Protein AF-A0A212FN48-F1 (afdb_monomer)

Sequence (170 aa):
MRNKLASFIQIITPIINISISVWIARSWKFMSQLPPLELSLESGFRKTVTLVSEGTNLTDNSIERRAMMAYKDYFKSSSDPTMLLTDIGRLDLSKFYLKLLQADLPRVRYENLVGATFAPQRITAWFSNYGYHDSAISLAMANNAIMGALSPGSSLKFINHPLPYSIENL

Organism: NCBI:txid278856

Solvent-accessible surface area (backbone atoms only — not comparable to full-atom values): 9620 Å² total; per-residue (Å²): 132,94,53,68,65,60,59,49,48,68,57,47,54,58,52,52,54,51,51,52,50,53,48,53,64,60,63,52,58,76,63,62,64,65,74,67,42,67,49,51,82,85,58,100,61,88,40,38,41,32,43,34,27,38,36,82,82,57,50,84,88,38,64,47,43,38,15,47,50,36,46,53,45,50,58,72,71,48,89,50,90,44,51,41,77,44,78,58,47,73,49,60,60,68,64,49,50,56,53,41,46,74,74,40,45,69,50,43,68,66,26,37,37,31,30,38,36,32,20,67,101,42,75,46,61,35,52,31,92,76,48,92,56,26,52,58,25,22,47,35,49,51,52,22,9,47,41,24,42,78,40,72,93,48,82,59,85,48,70,52,70,61,80,81,75,62,80,88,82,116

Nearest PDB structures (foldseek):
  6p6f-assembly1_B  TM=3.853E-01  e=1.868E-01  synthetic construct
  7eou-assembly1_A  TM=3.712E-01  e=1.060E+00  Homo sapiens
  5fwx-assembly1_B  TM=4.005E-01  e=3.835E+00  Rattus norvegicus
  7wr0-assembly1_A  TM=3.455E-01  e=5.289E+00  Homo sapiens
  5vat-assembly1_A  TM=2.633E-01  e=2.150E+00  Haemophilus influenzae Rd KW20

Structure (mmCIF, N/CA/C/O backbone):
data_AF-A0A212FN48-F1
#
_entry.id   AF-A0A212FN48-F1
#
loop_
_atom_site.group_PDB
_atom_site.id
_ato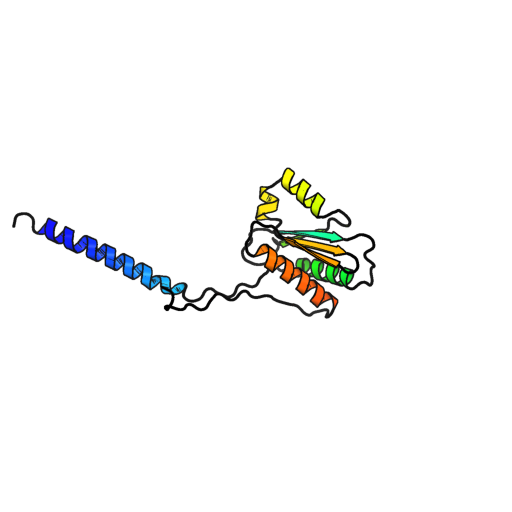m_site.type_symbol
_atom_site.label_atom_id
_atom_site.label_alt_id
_atom_site.label_comp_id
_atom_site.label_asym_id
_atom_site.label_entity_id
_atom_site.label_seq_id
_atom_site.pdbx_PDB_ins_code
_atom_site.Cartn_x
_atom_site.Cartn_y
_atom_site.Cartn_z
_atom_site.occupancy
_atom_site.B_iso_or_equiv
_atom_site.auth_seq_id
_atom_site.auth_comp_id
_atom_site.auth_asym_id
_atom_site.auth_atom_id
_atom_site.pdbx_PDB_model_num
ATOM 1 N N . MET A 1 1 ? 46.039 -13.692 -55.708 1.00 54.88 1 MET A N 1
ATOM 2 C CA . MET A 1 1 ? 45.238 -13.287 -54.523 1.00 54.88 1 MET A CA 1
ATOM 3 C C . MET A 1 1 ? 44.943 -11.790 -54.603 1.00 54.88 1 MET A C 1
ATOM 5 O O . MET A 1 1 ? 45.782 -10.999 -54.195 1.00 54.88 1 MET A O 1
ATOM 9 N N . ARG A 1 2 ? 43.821 -11.386 -55.218 1.00 60.59 2 ARG A N 1
ATOM 10 C CA . ARG A 1 2 ? 43.633 -10.008 -55.727 1.00 60.59 2 ARG A CA 1
ATOM 11 C C . ARG A 1 2 ? 43.002 -9.011 -54.742 1.00 60.59 2 ARG A C 1
ATOM 13 O O . ARG A 1 2 ? 42.863 -7.852 -55.099 1.00 60.59 2 ARG A O 1
ATOM 20 N N . ASN A 1 3 ? 42.667 -9.401 -53.509 1.00 70.88 3 ASN A N 1
ATOM 21 C CA . ASN A 1 3 ? 42.335 -8.416 -52.474 1.00 70.88 3 ASN A CA 1
ATOM 22 C C . ASN A 1 3 ? 42.570 -8.960 -51.053 1.00 70.88 3 ASN A C 1
ATOM 24 O O . ASN A 1 3 ? 41.636 -9.334 -50.349 1.00 70.88 3 ASN A O 1
ATOM 28 N N . LYS A 1 4 ? 43.847 -9.040 -50.645 1.00 79.50 4 LYS A N 1
ATOM 29 C CA . LYS A 1 4 ? 44.253 -9.533 -49.312 1.00 79.50 4 LYS A CA 1
ATOM 30 C C . LYS A 1 4 ? 43.614 -8.726 -48.171 1.00 79.50 4 LYS A C 1
ATOM 32 O O . LYS A 1 4 ? 43.319 -9.291 -47.125 1.00 79.50 4 LYS A O 1
ATOM 37 N N . LEU A 1 5 ? 43.358 -7.437 -48.403 1.00 81.06 5 LEU A N 1
ATOM 38 C CA . LEU A 1 5 ? 42.703 -6.541 -47.452 1.00 81.06 5 LEU A CA 1
ATOM 39 C C . LEU A 1 5 ? 41.233 -6.927 -47.226 1.00 81.06 5 LEU A C 1
ATOM 41 O O . LEU A 1 5 ? 40.798 -7.033 -46.085 1.00 81.06 5 LEU A O 1
ATOM 45 N N . ALA A 1 6 ? 40.482 -7.199 -48.298 1.00 82.25 6 ALA A N 1
ATOM 46 C CA . ALA A 1 6 ? 39.076 -7.592 -48.188 1.00 82.25 6 ALA A CA 1
ATOM 47 C C . ALA A 1 6 ? 38.908 -8.932 -47.456 1.00 82.25 6 ALA A C 1
ATOM 49 O O . ALA A 1 6 ? 38.061 -9.041 -46.575 1.00 82.25 6 ALA A O 1
ATOM 50 N N . SER A 1 7 ? 39.753 -9.924 -47.759 1.00 84.06 7 SER A N 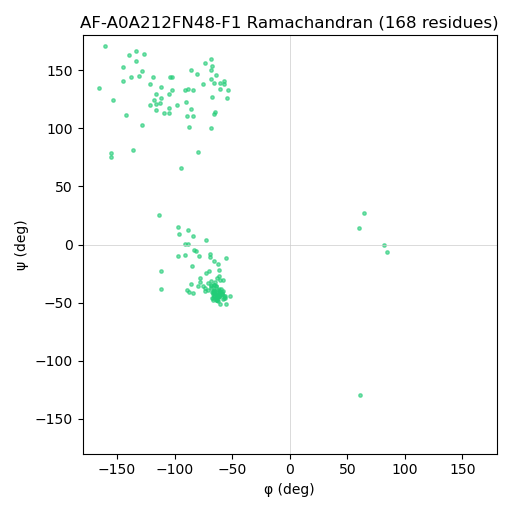1
ATOM 51 C CA . SER A 1 7 ? 39.739 -11.209 -47.045 1.00 84.06 7 SER A CA 1
ATOM 52 C C . SER A 1 7 ? 40.117 -11.061 -45.567 1.00 84.06 7 SER A C 1
ATOM 54 O O . SER A 1 7 ? 39.544 -11.740 -44.723 1.00 84.06 7 SER A O 1
ATOM 56 N N . PHE A 1 8 ? 41.042 -10.155 -45.233 1.00 87.56 8 PHE A N 1
ATOM 57 C CA . PHE A 1 8 ? 41.410 -9.866 -43.845 1.00 87.56 8 PHE A CA 1
ATOM 58 C C . PHE A 1 8 ? 40.259 -9.207 -43.072 1.00 87.56 8 PHE A C 1
ATOM 60 O O . PHE A 1 8 ? 39.914 -9.655 -41.981 1.00 87.56 8 PHE A O 1
ATOM 67 N N . ILE A 1 9 ? 39.608 -8.199 -43.661 1.00 87.50 9 ILE A N 1
ATOM 68 C CA . ILE A 1 9 ? 38.453 -7.518 -43.055 1.00 87.50 9 ILE A CA 1
ATOM 69 C C . ILE A 1 9 ? 37.303 -8.510 -42.817 1.00 87.50 9 ILE A C 1
ATOM 71 O O . ILE A 1 9 ? 36.740 -8.538 -41.726 1.00 87.50 9 ILE A O 1
ATOM 75 N N . GLN A 1 10 ? 37.010 -9.382 -43.788 1.00 85.56 10 GLN A N 1
ATOM 76 C CA . GLN A 1 10 ? 35.949 -10.393 -43.674 1.00 85.56 10 GLN A CA 1
ATOM 77 C C . GLN A 1 10 ? 36.168 -11.397 -42.532 1.00 85.56 10 GLN A C 1
ATOM 79 O O . GLN A 1 10 ? 35.193 -11.924 -42.005 1.00 85.56 10 GLN A O 1
ATOM 84 N N . ILE A 1 11 ? 37.417 -11.645 -42.129 1.00 90.75 11 ILE A N 1
ATOM 85 C CA . ILE A 1 11 ? 37.747 -12.528 -41.001 1.00 90.75 11 ILE A CA 1
ATOM 86 C C . ILE A 1 11 ? 37.736 -11.754 -39.675 1.00 90.75 11 ILE A C 1
ATOM 88 O O . ILE A 1 11 ? 37.226 -12.249 -38.673 1.00 90.75 11 ILE A O 1
ATOM 92 N N . ILE A 1 12 ? 38.266 -10.530 -39.652 1.00 94.31 12 ILE A N 1
ATOM 93 C CA . ILE A 1 12 ? 38.409 -9.744 -38.419 1.00 94.31 12 ILE A CA 1
ATOM 94 C C . ILE A 1 12 ? 37.068 -9.200 -37.912 1.00 94.31 12 ILE A C 1
ATOM 96 O O . ILE A 1 12 ? 36.812 -9.241 -36.709 1.00 94.31 12 ILE A O 1
ATOM 100 N N . THR A 1 13 ? 36.185 -8.733 -38.796 1.00 93.50 13 THR A N 1
ATOM 101 C CA . THR A 1 13 ? 34.878 -8.182 -38.404 1.00 93.50 13 THR A CA 1
ATOM 102 C C . THR A 1 13 ? 34.026 -9.147 -37.558 1.00 93.50 13 THR A C 1
ATOM 104 O O . THR A 1 13 ? 33.583 -8.735 -36.483 1.00 93.50 13 THR A O 1
ATOM 107 N N . PRO A 1 14 ? 33.800 -10.419 -37.947 1.00 93.56 14 PRO A N 1
ATOM 108 C CA . PRO A 1 14 ? 33.027 -11.345 -37.119 1.00 93.56 14 PRO A CA 1
ATOM 109 C C . PRO A 1 14 ? 33.724 -11.676 -35.793 1.00 93.56 14 PRO A C 1
ATOM 111 O O . PRO A 1 14 ? 33.045 -11.792 -34.776 1.00 93.56 14 PRO A O 1
ATOM 114 N N . ILE A 1 15 ? 35.060 -11.753 -35.762 1.00 94.81 15 ILE A N 1
ATOM 115 C CA . ILE A 1 15 ? 35.818 -11.989 -34.521 1.00 94.81 15 ILE A CA 1
ATOM 116 C C . ILE A 1 15 ? 35.598 -10.846 -33.529 1.00 94.81 15 ILE A C 1
ATOM 118 O O . ILE A 1 15 ? 35.340 -11.099 -32.352 1.00 94.81 15 ILE A O 1
ATOM 122 N N . ILE A 1 16 ? 35.651 -9.596 -33.997 1.00 94.94 16 ILE A N 1
ATOM 123 C CA . ILE A 1 16 ? 35.382 -8.419 -33.164 1.00 94.94 16 ILE A CA 1
ATOM 124 C C . ILE A 1 16 ? 33.940 -8.454 -32.648 1.00 94.94 16 ILE A C 1
ATOM 126 O O . ILE A 1 16 ? 33.728 -8.327 -31.445 1.00 94.94 16 ILE A O 1
ATOM 130 N N . ASN A 1 17 ? 32.958 -8.701 -33.518 1.00 95.06 17 ASN A N 1
ATOM 131 C CA . ASN A 1 17 ? 31.546 -8.733 -33.123 1.00 95.06 17 ASN A CA 1
ATOM 132 C C . ASN A 1 17 ? 31.244 -9.830 -32.090 1.00 95.06 17 ASN A C 1
ATOM 134 O O . ASN A 1 17 ? 30.540 -9.575 -31.111 1.00 95.06 17 ASN A O 1
ATOM 138 N N . ILE A 1 18 ? 31.805 -11.031 -32.262 1.00 95.25 18 ILE A N 1
ATOM 139 C CA . ILE A 1 18 ? 31.664 -12.126 -31.291 1.00 95.25 18 ILE A CA 1
ATOM 140 C C . ILE A 1 18 ? 32.367 -11.762 -29.981 1.00 95.25 18 ILE A C 1
ATOM 142 O O . ILE A 1 18 ? 31.788 -11.933 -28.911 1.00 95.25 18 ILE A O 1
ATOM 146 N N . SER A 1 19 ? 33.579 -11.209 -30.046 1.00 94.62 19 SER A N 1
ATOM 147 C CA . SER A 1 19 ? 34.348 -10.845 -28.850 1.00 94.62 19 SER A CA 1
ATOM 148 C C . SER A 1 19 ? 33.648 -9.761 -28.031 1.00 94.62 19 SER A C 1
ATOM 150 O O . SER A 1 19 ? 33.539 -9.899 -26.815 1.00 94.62 19 SER A O 1
ATOM 152 N N . ILE A 1 20 ? 33.107 -8.727 -28.686 1.00 93.12 20 ILE A N 1
ATOM 153 C CA . ILE A 1 20 ? 32.311 -7.676 -28.039 1.00 93.12 20 ILE A CA 1
ATOM 154 C C . ILE A 1 20 ? 31.043 -8.276 -27.426 1.00 93.12 20 ILE A C 1
ATOM 156 O O . ILE A 1 20 ? 30.736 -7.991 -26.272 1.00 93.12 20 ILE A O 1
ATOM 160 N N . SER A 1 21 ? 30.339 -9.153 -28.147 1.00 89.88 21 SER A N 1
ATOM 161 C CA . SER A 1 21 ? 29.116 -9.793 -27.641 1.00 89.88 21 SER A CA 1
ATOM 162 C C . SER A 1 21 ? 29.387 -10.642 -26.395 1.00 89.88 21 SER A C 1
ATOM 164 O O . SER A 1 21 ? 28.678 -10.528 -25.397 1.00 89.88 21 SER A O 1
ATOM 166 N N . VAL A 1 22 ? 30.453 -11.447 -26.413 1.00 88.62 22 VAL A N 1
ATOM 167 C CA . VAL A 1 22 ? 30.876 -12.261 -25.262 1.00 88.62 22 VAL A CA 1
ATOM 168 C C . VAL A 1 22 ? 31.338 -11.376 -24.108 1.00 88.62 22 VAL A C 1
ATOM 170 O O . VAL A 1 22 ? 31.033 -11.672 -22.953 1.00 88.62 22 VAL A O 1
ATOM 173 N N . TRP A 1 23 ? 32.051 -10.287 -24.396 1.00 87.62 23 TRP A N 1
ATOM 174 C CA . TRP A 1 23 ? 32.492 -9.344 -23.376 1.00 87.62 23 TRP A CA 1
ATOM 175 C C . TRP A 1 23 ? 31.303 -8.654 -22.700 1.00 87.62 23 TRP A C 1
ATOM 177 O O . TRP A 1 23 ? 31.248 -8.644 -21.472 1.00 87.62 23 TRP A O 1
ATOM 187 N N . ILE A 1 24 ? 30.306 -8.186 -23.458 1.00 82.69 24 ILE A N 1
ATOM 188 C CA . ILE A 1 24 ? 29.064 -7.605 -22.921 1.00 82.69 24 ILE A CA 1
ATOM 189 C C . ILE A 1 24 ? 28.313 -8.644 -22.079 1.00 82.69 24 ILE A C 1
ATOM 191 O O . ILE A 1 24 ? 28.027 -8.390 -20.909 1.00 82.69 24 ILE A O 1
ATOM 195 N N . ALA A 1 25 ? 28.080 -9.842 -22.623 1.00 80.81 25 ALA A N 1
ATOM 196 C CA . ALA A 1 25 ? 27.361 -10.911 -21.930 1.00 80.81 25 ALA A CA 1
ATOM 197 C C . ALA A 1 25 ? 28.046 -11.330 -20.617 1.00 80.81 25 ALA A C 1
ATOM 199 O O . ALA A 1 25 ? 27.382 -11.581 -19.613 1.00 80.81 25 ALA A O 1
ATOM 200 N N . ARG A 1 26 ? 29.385 -11.371 -20.587 1.00 75.12 26 ARG A N 1
ATOM 201 C CA . ARG A 1 26 ? 30.150 -11.691 -19.370 1.00 75.12 26 ARG A CA 1
ATOM 202 C C . ARG A 1 26 ? 30.254 -10.519 -18.397 1.00 75.12 26 ARG A C 1
ATOM 204 O O . ARG A 1 26 ? 30.334 -10.757 -17.194 1.00 75.12 26 ARG A O 1
ATOM 211 N N . SER A 1 27 ? 30.228 -9.282 -18.885 1.00 72.81 27 SER A N 1
ATOM 212 C CA . SER A 1 27 ? 30.220 -8.077 -18.044 1.00 72.81 27 SER A CA 1
ATOM 213 C C . SER A 1 27 ? 28.887 -7.901 -17.310 1.00 72.81 27 SER A C 1
ATOM 215 O O . SER A 1 27 ? 28.846 -7.316 -16.232 1.00 72.81 27 SER A O 1
ATOM 217 N N . TRP A 1 28 ? 27.802 -8.490 -17.821 1.00 64.56 28 TRP A N 1
ATOM 218 C CA . TRP A 1 28 ? 26.482 -8.499 -17.176 1.00 64.56 28 TRP A CA 1
ATOM 219 C C . TRP A 1 28 ? 26.377 -9.416 -15.944 1.00 64.56 28 TRP A C 1
ATOM 221 O O . TRP A 1 28 ? 25.324 -9.475 -15.309 1.00 64.56 28 TRP A O 1
ATOM 231 N N . LYS A 1 29 ? 27.477 -10.055 -15.512 1.00 57.41 29 LYS A N 1
ATOM 232 C CA . LYS A 1 29 ? 27.572 -10.752 -14.210 1.00 57.41 29 LYS A CA 1
ATOM 233 C C . LYS A 1 29 ? 27.232 -9.868 -12.995 1.00 57.41 29 LYS A C 1
ATOM 235 O O . LYS A 1 29 ? 27.025 -10.398 -11.903 1.00 57.41 29 LYS A O 1
ATOM 240 N N . PHE A 1 30 ? 27.119 -8.552 -13.181 1.00 53.19 30 PHE A N 1
ATOM 241 C CA . PHE A 1 30 ? 26.624 -7.600 -12.183 1.00 53.19 30 PHE A CA 1
ATOM 242 C C . PHE A 1 30 ? 25.156 -7.840 -11.759 1.00 53.19 30 PHE A C 1
ATOM 244 O O . PHE A 1 30 ? 24.758 -7.371 -10.702 1.00 53.19 30 PHE A O 1
ATOM 251 N N . MET A 1 31 ? 24.363 -8.613 -12.517 1.00 53.47 31 MET A N 1
ATOM 252 C CA . MET A 1 31 ? 22.998 -9.015 -12.117 1.00 53.47 31 MET A CA 1
ATOM 253 C C . MET A 1 31 ? 22.914 -10.411 -11.476 1.00 53.47 31 MET A C 1
ATOM 255 O O . MET A 1 31 ? 21.828 -10.974 -11.372 1.00 53.47 31 MET A O 1
ATOM 259 N N . SER A 1 32 ? 24.041 -11.000 -11.058 1.00 57.22 32 SER A N 1
ATOM 260 C CA . SER A 1 32 ? 24.053 -12.350 -10.466 1.00 57.22 32 SER A CA 1
ATOM 261 C C . SER A 1 32 ? 23.229 -12.467 -9.180 1.00 57.22 32 SER A C 1
ATOM 263 O O . SER A 1 32 ? 22.793 -13.566 -8.845 1.00 57.22 32 SER A O 1
ATOM 265 N N . GLN A 1 33 ? 22.973 -11.356 -8.483 1.00 63.81 33 GLN A N 1
ATOM 266 C CA . GLN A 1 33 ? 22.053 -11.297 -7.351 1.00 63.81 33 GLN A CA 1
ATOM 267 C C . GLN A 1 33 ? 21.299 -9.969 -7.391 1.00 63.81 33 GLN A C 1
ATOM 269 O O . GLN A 1 33 ? 21.886 -8.904 -7.204 1.00 63.81 33 GLN A O 1
ATOM 274 N N . LEU A 1 34 ? 19.995 -10.023 -7.665 1.00 72.00 34 LEU A N 1
ATOM 275 C CA . LEU A 1 34 ? 19.130 -8.866 -7.443 1.00 72.00 34 LEU A CA 1
ATOM 276 C C . LEU A 1 34 ? 19.102 -8.566 -5.928 1.00 72.00 34 LEU A C 1
ATOM 278 O O . LEU A 1 34 ? 19.206 -9.495 -5.120 1.00 72.00 34 LEU A O 1
ATOM 282 N N . PRO A 1 35 ? 19.001 -7.299 -5.502 1.00 81.31 35 PRO A N 1
ATOM 283 C CA . PRO A 1 35 ? 18.838 -6.994 -4.089 1.00 81.31 35 PRO A CA 1
ATOM 284 C C . PRO A 1 35 ? 17.456 -7.464 -3.598 1.00 81.31 35 PRO A C 1
ATOM 286 O O . PRO A 1 35 ? 16.499 -7.476 -4.378 1.00 81.31 35 PRO A O 1
ATOM 289 N N . PRO A 1 36 ? 17.320 -7.835 -2.313 1.00 86.31 36 PRO A N 1
ATOM 290 C CA . PRO A 1 36 ? 16.016 -8.046 -1.698 1.00 86.31 36 PRO A CA 1
ATOM 291 C C . PRO A 1 36 ? 15.153 -6.787 -1.807 1.00 86.31 36 PRO A C 1
ATOM 293 O O . PRO A 1 36 ? 15.650 -5.674 -1.631 1.00 86.31 36 PRO A O 1
ATOM 296 N N . LEU A 1 37 ? 13.862 -6.969 -2.073 1.00 88.50 37 LEU A N 1
ATOM 297 C CA . LEU A 1 37 ? 12.903 -5.876 -2.207 1.00 88.50 37 LEU A CA 1
ATOM 298 C C . LEU A 1 37 ? 11.954 -5.874 -1.010 1.00 88.50 37 LEU A C 1
ATOM 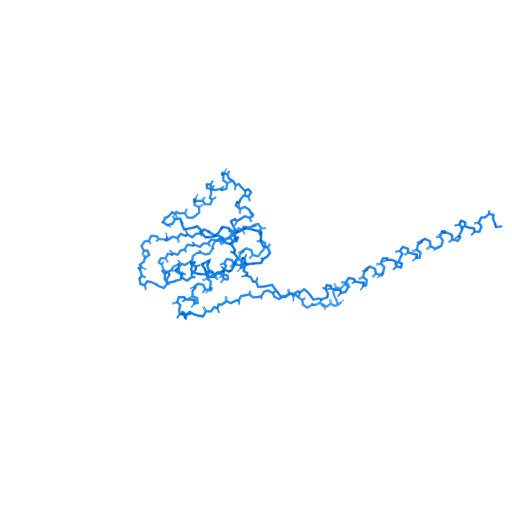300 O O . LEU A 1 37 ? 11.153 -6.797 -0.856 1.00 88.50 37 LEU A O 1
ATOM 304 N N . GLU A 1 38 ? 12.029 -4.842 -0.170 1.00 91.88 38 GLU A N 1
ATOM 305 C CA . GLU A 1 38 ? 11.012 -4.608 0.858 1.00 91.88 38 GLU A CA 1
ATOM 306 C C . GLU A 1 38 ? 9.690 -4.231 0.175 1.00 91.88 38 GLU A C 1
ATOM 308 O O . GLU A 1 38 ? 9.638 -3.337 -0.669 1.00 91.88 38 GLU A O 1
ATOM 313 N N . LEU A 1 39 ? 8.618 -4.943 0.516 1.00 92.06 39 LEU A N 1
ATOM 314 C CA . LEU A 1 39 ? 7.283 -4.714 -0.023 1.00 92.06 39 LEU A CA 1
ATOM 315 C C . LEU A 1 39 ? 6.641 -3.524 0.697 1.00 92.06 39 LEU A C 1
ATOM 317 O O . LEU A 1 39 ? 5.822 -3.691 1.601 1.00 92.06 39 LEU A O 1
ATOM 321 N N . SER A 1 40 ? 7.034 -2.322 0.288 1.00 91.62 40 SER A N 1
ATOM 322 C CA . SER A 1 40 ? 6.509 -1.051 0.784 1.00 91.62 40 SER A CA 1
ATOM 323 C C . SER A 1 40 ? 6.199 -0.098 -0.371 1.00 91.62 40 SER A C 1
ATOM 325 O O . SER A 1 40 ? 6.608 -0.317 -1.511 1.00 91.62 40 SER A O 1
ATOM 327 N N . LEU A 1 41 ? 5.464 0.976 -0.077 1.00 91.62 41 LEU A N 1
ATOM 328 C CA . LEU A 1 41 ? 5.229 2.064 -1.034 1.00 91.62 41 LEU A CA 1
ATOM 329 C C . LEU A 1 41 ? 6.374 3.094 -1.064 1.00 91.62 41 LEU A C 1
ATOM 331 O O . LEU A 1 41 ? 6.337 3.999 -1.891 1.00 91.62 41 LEU A O 1
ATOM 335 N N . GLU A 1 42 ? 7.371 2.956 -0.183 1.00 88.75 42 GLU A N 1
ATOM 336 C CA . GLU A 1 42 ? 8.464 3.927 0.018 1.00 88.75 42 GLU A CA 1
ATOM 337 C C . GLU A 1 42 ? 9.562 3.824 -1.047 1.00 88.75 42 GLU A C 1
ATOM 339 O O . GLU A 1 42 ? 10.483 4.636 -1.093 1.00 88.75 42 GLU A O 1
ATOM 344 N N . SER A 1 43 ? 9.522 2.788 -1.885 1.00 83.50 43 SER A N 1
ATOM 345 C CA . SER A 1 43 ? 10.534 2.573 -2.912 1.00 83.50 43 SER A CA 1
ATOM 346 C C . SER A 1 43 ? 9.908 2.133 -4.228 1.00 83.50 43 SER A C 1
ATOM 348 O O . SER A 1 43 ? 8.921 1.406 -4.259 1.00 83.50 43 SER A O 1
ATOM 350 N N . GLY A 1 44 ? 10.488 2.591 -5.339 1.00 83.38 44 GLY A N 1
ATOM 351 C CA . GLY A 1 44 ? 10.076 2.182 -6.685 1.00 83.38 44 GLY A CA 1
ATOM 352 C C . GLY A 1 44 ? 8.858 2.915 -7.259 1.00 83.38 44 GLY A C 1
ATOM 353 O O . GLY A 1 44 ? 8.515 2.674 -8.416 1.00 83.38 44 GLY A O 1
ATOM 354 N N . PHE A 1 45 ? 8.247 3.845 -6.518 1.00 89.38 45 PHE A N 1
ATOM 355 C CA . PHE A 1 45 ? 7.094 4.624 -6.977 1.00 89.38 45 PHE A CA 1
ATOM 356 C C . PHE A 1 45 ? 7.401 6.121 -7.008 1.00 89.38 45 PHE A C 1
ATOM 358 O O . PHE A 1 45 ? 8.119 6.644 -6.166 1.00 89.38 45 PHE A O 1
ATOM 365 N N . ARG A 1 46 ? 6.854 6.832 -8.003 1.00 89.00 46 ARG A N 1
ATOM 366 C CA . ARG A 1 46 ? 7.039 8.290 -8.126 1.00 89.00 46 ARG A CA 1
ATOM 367 C C . ARG A 1 46 ? 6.111 9.075 -7.199 1.00 89.00 46 ARG A C 1
ATOM 369 O O . ARG A 1 46 ? 6.455 10.172 -6.773 1.00 89.00 46 ARG A O 1
ATOM 376 N N . LYS A 1 47 ? 4.895 8.561 -7.017 1.00 93.06 47 LYS A N 1
ATOM 377 C CA . LYS A 1 47 ? 3.831 9.135 -6.196 1.00 93.06 47 LYS A CA 1
ATOM 378 C C . LYS A 1 47 ? 2.768 8.075 -5.981 1.00 93.06 47 LYS A C 1
ATOM 380 O O . LYS A 1 47 ? 2.362 7.424 -6.942 1.00 93.06 47 LYS A O 1
ATOM 385 N N . THR A 1 48 ? 2.296 7.934 -4.750 1.00 95.00 48 THR A N 1
ATOM 386 C CA . THR A 1 48 ? 1.227 6.994 -4.414 1.00 95.00 48 THR A CA 1
ATOM 387 C C . THR A 1 48 ? 0.151 7.687 -3.590 1.00 95.00 48 THR A C 1
ATOM 389 O O . THR A 1 48 ? 0.416 8.592 -2.803 1.00 95.00 48 THR A O 1
ATOM 392 N N . VAL A 1 49 ? -1.100 7.293 -3.805 1.00 95.31 49 VAL A N 1
ATOM 393 C CA . VAL A 1 49 ? -2.261 7.784 -3.066 1.00 95.31 49 VAL A CA 1
ATOM 394 C C . VAL A 1 49 ? -3.034 6.578 -2.561 1.00 95.31 49 VAL A C 1
ATOM 396 O O . VAL A 1 49 ? -3.779 5.933 -3.303 1.00 95.31 49 VAL A O 1
ATOM 399 N N . THR A 1 50 ? -2.873 6.289 -1.279 1.00 96.69 50 THR A N 1
ATOM 400 C CA . THR A 1 50 ? -3.620 5.238 -0.597 1.00 96.69 50 THR A CA 1
ATOM 401 C C . THR A 1 50 ? -4.969 5.772 -0.154 1.00 96.69 50 THR A C 1
ATOM 403 O O . THR A 1 50 ? -5.059 6.849 0.435 1.00 96.69 50 THR A O 1
ATOM 406 N N . LEU A 1 51 ? -6.027 5.013 -0.421 1.00 96.88 51 LEU A N 1
ATOM 407 C CA . LEU A 1 51 ? -7.370 5.350 0.036 1.00 96.88 51 LEU A CA 1
ATOM 408 C C . LEU A 1 51 ? -7.737 4.503 1.254 1.00 96.88 51 LEU A C 1
ATOM 410 O O . LEU A 1 51 ? -7.561 3.285 1.245 1.00 96.88 51 LEU A O 1
ATOM 414 N N . VAL A 1 52 ? -8.270 5.141 2.291 1.00 97.62 52 VAL A N 1
ATOM 415 C CA . VAL A 1 52 ? -8.746 4.462 3.499 1.00 97.62 52 VAL A CA 1
ATOM 416 C C . VAL A 1 52 ? -10.219 4.752 3.722 1.00 97.62 52 VAL A C 1
ATOM 418 O O . VAL A 1 52 ? -10.655 5.890 3.566 1.00 97.62 52 VAL A O 1
ATOM 421 N N . SER A 1 53 ? -10.978 3.728 4.107 1.00 97.19 53 SER A N 1
ATOM 422 C CA . SER A 1 53 ? -12.368 3.881 4.524 1.00 97.19 53 SER A CA 1
ATOM 423 C C . SER A 1 53 ? -12.692 3.124 5.810 1.00 97.19 53 SER A C 1
ATOM 425 O O . SER A 1 53 ? -12.026 2.167 6.213 1.00 97.19 53 SER A O 1
ATOM 427 N N . GLU A 1 54 ? -13.755 3.575 6.458 1.00 95.75 54 GLU A N 1
ATOM 428 C CA . GLU A 1 54 ? -14.353 2.998 7.650 1.00 95.75 54 GLU A CA 1
ATOM 429 C C . GLU A 1 54 ? -15.643 2.256 7.272 1.00 95.75 54 GLU A C 1
ATOM 431 O O . GLU A 1 54 ? -16.529 2.795 6.606 1.00 95.75 54 GLU A O 1
ATOM 436 N N . GLY A 1 55 ? -15.767 1.010 7.722 1.00 91.25 55 GLY A N 1
ATOM 437 C CA . GLY A 1 55 ? -17.002 0.244 7.640 1.00 91.25 55 GLY A CA 1
ATOM 438 C C . GLY A 1 55 ? -18.046 0.731 8.644 1.00 91.25 55 GLY A C 1
ATOM 439 O O . GLY A 1 55 ? -17.734 1.293 9.691 1.00 91.25 55 GLY A O 1
ATOM 440 N N . THR A 1 56 ? -19.319 0.480 8.352 1.00 88.44 56 THR A N 1
ATOM 441 C CA . THR A 1 56 ? -20.426 0.837 9.248 1.00 88.44 56 THR A CA 1
ATOM 442 C C . THR A 1 56 ? -20.256 0.208 10.634 1.00 88.44 56 THR A C 1
ATOM 444 O O . THR A 1 56 ? -19.933 -0.975 10.732 1.00 88.44 56 THR A O 1
ATOM 447 N N . ASN A 1 57 ? -20.548 0.976 11.688 1.00 87.56 57 ASN A N 1
ATOM 448 C CA . ASN A 1 57 ? -20.519 0.540 13.092 1.00 87.56 57 ASN A CA 1
ATOM 449 C C . ASN A 1 57 ? -19.134 0.141 13.634 1.00 87.56 57 ASN A C 1
ATOM 451 O O . ASN A 1 57 ? -19.051 -0.654 14.569 1.00 87.56 57 ASN A O 1
ATOM 455 N N . LEU A 1 58 ? -18.044 0.690 13.086 1.00 89.62 58 LEU A N 1
ATOM 456 C CA . LEU A 1 58 ? -16.716 0.512 13.671 1.00 89.62 58 LEU A CA 1
ATOM 457 C C . LEU A 1 58 ? -16.653 1.177 15.054 1.00 89.62 58 LEU A C 1
ATOM 459 O O . LEU A 1 58 ? -16.727 2.400 15.158 1.00 89.62 58 LEU A O 1
ATOM 463 N N . THR A 1 59 ? -16.497 0.385 16.114 1.00 89.62 59 THR A N 1
ATOM 464 C CA . THR A 1 59 ? -16.426 0.888 17.493 1.00 89.62 59 THR A CA 1
ATOM 465 C C . THR A 1 59 ? -15.031 1.410 17.831 1.00 89.62 59 THR A C 1
ATOM 467 O O . THR A 1 59 ? -14.024 0.870 17.369 1.00 89.62 59 THR A O 1
ATOM 470 N N . ASP A 1 60 ? -14.956 2.443 18.671 1.00 87.62 60 ASP A N 1
ATOM 471 C CA . ASP A 1 60 ? -13.693 3.134 18.973 1.00 87.62 60 ASP A CA 1
ATOM 472 C C . ASP A 1 60 ? -12.667 2.241 19.698 1.00 87.62 60 ASP A C 1
ATOM 474 O O . ASP A 1 60 ? -11.470 2.348 19.447 1.00 87.62 60 ASP A O 1
ATOM 478 N N . ASN A 1 61 ? -13.130 1.302 20.532 1.00 89.19 61 ASN A N 1
ATOM 479 C CA . ASN A 1 61 ? -12.266 0.404 21.315 1.00 89.19 61 ASN A CA 1
ATOM 480 C C . ASN A 1 61 ? -11.878 -0.897 20.584 1.00 89.19 61 ASN A C 1
ATOM 482 O O . ASN A 1 61 ? -11.174 -1.747 21.146 1.00 89.19 61 ASN A O 1
ATOM 486 N N . SER A 1 62 ? -12.332 -1.078 19.343 1.00 94.44 62 SER A N 1
ATOM 487 C CA . SER A 1 62 ? -12.057 -2.281 18.555 1.00 94.44 62 SER A CA 1
ATOM 488 C C . SER A 1 62 ? -10.580 -2.407 18.152 1.00 94.44 62 SER A C 1
ATOM 490 O O . SER A 1 62 ? -9.815 -1.435 18.165 1.00 94.44 62 SER A O 1
ATOM 492 N N . ILE A 1 63 ? -10.154 -3.626 17.810 1.00 94.75 63 ILE A N 1
ATOM 493 C CA . ILE A 1 63 ? -8.805 -3.870 17.275 1.00 94.75 63 ILE A CA 1
ATOM 494 C C . ILE A 1 63 ? -8.694 -3.247 15.883 1.00 94.75 63 ILE A C 1
ATOM 496 O O . ILE A 1 63 ? -7.666 -2.680 15.540 1.00 94.75 63 ILE A O 1
ATOM 500 N N . GLU A 1 64 ? -9.770 -3.271 15.105 1.00 96.25 64 GLU A N 1
ATOM 501 C CA . GLU A 1 64 ? -9.836 -2.744 13.749 1.00 96.25 64 GLU A CA 1
ATOM 502 C C . GLU A 1 64 ? -9.735 -1.220 13.735 1.00 96.25 64 GLU A C 1
ATOM 504 O O . GLU A 1 64 ? -9.078 -0.671 12.854 1.00 96.25 64 GLU A O 1
ATOM 509 N N . ARG A 1 65 ? -10.288 -0.523 14.741 1.00 96.12 65 ARG A N 1
ATOM 510 C CA . ARG A 1 65 ? -10.047 0.917 14.899 1.00 96.12 65 ARG A CA 1
ATOM 511 C C . ARG A 1 65 ? -8.589 1.204 15.233 1.00 96.12 65 ARG A C 1
ATOM 513 O O . ARG A 1 65 ? -8.001 2.100 14.634 1.00 96.12 65 ARG A O 1
ATOM 520 N N . ARG A 1 66 ? -7.990 0.441 16.150 1.00 96.19 66 ARG A N 1
ATOM 521 C CA . ARG A 1 66 ? -6.559 0.570 16.474 1.00 96.19 66 ARG A CA 1
ATOM 522 C C . ARG A 1 66 ? -5.675 0.276 15.262 1.00 96.19 66 ARG A C 1
ATOM 524 O O . ARG A 1 66 ? -4.735 1.022 15.015 1.00 96.19 66 ARG A O 1
ATOM 531 N N . ALA A 1 67 ? -6.030 -0.724 14.460 1.00 97.19 67 ALA A N 1
ATOM 532 C CA . ALA A 1 67 ? -5.345 -1.047 13.214 1.00 97.19 67 ALA A CA 1
ATOM 533 C C . ALA A 1 67 ? -5.514 0.067 12.179 1.00 97.19 67 ALA A C 1
ATOM 535 O O . ALA A 1 67 ? -4.537 0.459 11.557 1.00 97.19 67 ALA A O 1
ATOM 536 N N . MET A 1 68 ? -6.706 0.655 12.041 1.00 97.00 68 MET A N 1
ATOM 537 C CA . MET A 1 68 ? -6.919 1.817 11.172 1.00 97.00 68 MET A CA 1
ATOM 538 C C . MET A 1 68 ? -6.025 2.993 11.579 1.00 97.00 68 MET A C 1
ATOM 540 O O . MET A 1 68 ? -5.456 3.661 10.718 1.00 97.00 68 MET A O 1
ATOM 544 N N . MET A 1 69 ? -5.892 3.250 12.884 1.00 95.62 69 MET A N 1
ATOM 545 C CA . MET A 1 69 ? -5.018 4.307 13.398 1.00 95.62 69 MET A CA 1
ATOM 546 C C . MET A 1 69 ? -3.547 3.991 13.122 1.00 95.62 69 MET A C 1
ATOM 548 O O . MET A 1 69 ? -2.871 4.826 12.535 1.00 95.62 69 MET A O 1
ATOM 552 N N . ALA A 1 70 ? -3.083 2.771 13.410 1.00 95.56 70 ALA A N 1
ATOM 553 C CA . ALA A 1 70 ? -1.723 2.335 13.087 1.00 95.56 70 ALA A CA 1
ATOM 554 C C . ALA A 1 70 ? -1.426 2.416 11.577 1.00 95.56 70 ALA A C 1
ATOM 556 O O . ALA A 1 70 ? -0.362 2.882 11.172 1.00 95.56 70 ALA A O 1
ATOM 557 N N . TYR A 1 71 ? -2.391 2.034 10.735 1.00 96.00 71 TYR A N 1
ATOM 558 C CA . TYR A 1 71 ? -2.302 2.162 9.281 1.00 96.00 71 TYR A CA 1
ATOM 559 C C . TYR A 1 71 ? -2.160 3.626 8.862 1.00 96.00 71 TYR A C 1
ATOM 561 O O . TYR A 1 71 ? -1.323 3.939 8.028 1.00 96.00 71 TYR A O 1
ATOM 569 N N . LYS A 1 72 ? -2.947 4.540 9.447 1.00 95.69 72 LYS A N 1
ATOM 570 C CA . LYS A 1 72 ? -2.848 5.986 9.188 1.00 95.69 72 LYS A CA 1
ATOM 571 C C . LYS A 1 72 ? -1.525 6.570 9.673 1.00 95.69 72 LYS A C 1
ATOM 573 O O . LYS A 1 72 ? -0.944 7.411 8.991 1.00 95.69 72 LYS A O 1
ATOM 578 N N . ASP A 1 73 ? -1.065 6.145 10.842 1.00 93.75 73 ASP A N 1
ATOM 579 C CA . ASP A 1 73 ? 0.149 6.658 11.466 1.00 93.75 73 ASP A CA 1
ATOM 580 C C . ASP A 1 73 ? 1.402 6.244 10.691 1.00 93.75 73 ASP A C 1
ATOM 582 O O . ASP A 1 73 ? 2.313 7.059 10.578 1.00 93.75 73 ASP A O 1
ATOM 586 N N . TYR A 1 74 ? 1.398 5.076 10.036 1.00 92.06 74 TYR A N 1
ATOM 587 C CA . TYR A 1 74 ? 2.456 4.670 9.103 1.00 92.06 74 TYR A CA 1
ATOM 588 C C . TYR A 1 74 ? 2.742 5.739 8.030 1.00 92.06 74 TYR A C 1
ATOM 590 O O . TYR A 1 74 ? 3.899 6.096 7.812 1.00 92.06 74 TYR A O 1
ATOM 598 N N . PHE A 1 75 ? 1.703 6.335 7.430 1.00 92.56 75 PHE A N 1
ATOM 599 C CA . PHE A 1 75 ? 1.861 7.404 6.430 1.00 92.56 75 PHE A CA 1
ATOM 600 C C . PHE A 1 75 ? 2.309 8.740 7.026 1.00 92.56 75 PHE A C 1
ATOM 602 O O . PHE A 1 75 ? 2.900 9.549 6.323 1.00 92.56 75 PHE A O 1
ATOM 609 N N . LYS A 1 76 ? 2.038 8.991 8.312 1.00 90.38 76 LYS A N 1
ATOM 610 C CA . LYS A 1 76 ? 2.538 10.192 9.001 1.00 90.38 76 LYS A CA 1
ATOM 611 C C . LYS A 1 76 ? 4.006 10.050 9.394 1.00 90.38 76 LYS A C 1
ATOM 613 O O . LYS A 1 76 ? 4.709 11.051 9.465 1.00 90.38 76 LYS A O 1
ATOM 618 N N . SER A 1 77 ? 4.435 8.828 9.708 1.00 84.81 77 SER A N 1
ATOM 619 C CA . SER A 1 77 ? 5.811 8.519 10.102 1.00 84.81 77 SER A CA 1
ATOM 620 C C . SER A 1 77 ? 6.750 8.274 8.924 1.00 84.81 77 SER A C 1
ATOM 622 O O . SER A 1 77 ? 7.963 8.312 9.116 1.00 84.81 77 SER A O 1
ATOM 624 N N . SER A 1 78 ? 6.211 7.986 7.736 1.00 81.12 78 SER A N 1
ATOM 625 C CA . SER A 1 78 ? 7.027 7.749 6.548 1.00 81.12 78 SER A CA 1
ATOM 626 C C . SER A 1 78 ? 7.769 9.024 6.145 1.00 81.12 78 SER A C 1
ATOM 628 O O . SER A 1 78 ? 7.228 10.129 6.204 1.00 81.12 78 SER A O 1
ATOM 630 N N . SER A 1 79 ? 9.031 8.870 5.751 1.00 78.06 79 SER A N 1
ATOM 631 C CA . SER A 1 79 ? 9.888 9.968 5.300 1.00 78.06 79 SER A CA 1
ATOM 632 C C . SER A 1 79 ? 9.643 10.361 3.841 1.00 78.06 79 SER A C 1
ATOM 634 O O . SER A 1 79 ? 10.222 11.347 3.381 1.00 78.06 79 SER A O 1
ATOM 636 N N . ASP A 1 80 ? 8.802 9.619 3.113 1.00 85.62 80 ASP A N 1
ATOM 637 C CA . ASP A 1 80 ? 8.515 9.868 1.704 1.00 85.62 80 ASP A CA 1
ATOM 638 C C . ASP A 1 80 ? 7.335 10.851 1.533 1.00 85.62 80 ASP A C 1
ATOM 640 O O . ASP A 1 80 ? 6.180 10.489 1.774 1.00 85.62 80 ASP A O 1
ATOM 644 N N . PRO A 1 81 ? 7.574 12.091 1.057 1.00 84.38 81 PRO A N 1
ATOM 645 C CA . PRO A 1 81 ? 6.512 13.078 0.850 1.00 84.38 81 PRO A CA 1
ATOM 646 C C . PRO A 1 81 ? 5.566 12.720 -0.307 1.00 84.38 81 PRO A C 1
ATOM 648 O O . PRO A 1 81 ? 4.538 13.374 -0.496 1.00 84.38 81 PRO A O 1
ATOM 651 N N . THR A 1 82 ? 5.917 11.724 -1.122 1.00 89.69 82 THR A N 1
ATOM 652 C CA . THR A 1 82 ? 5.137 11.287 -2.281 1.00 89.69 82 THR A CA 1
ATOM 653 C C . THR A 1 82 ? 4.132 10.183 -1.944 1.00 89.69 82 THR A C 1
ATOM 655 O O . THR A 1 82 ? 3.261 9.888 -2.770 1.00 89.69 82 THR A O 1
ATOM 658 N N . MET A 1 83 ? 4.200 9.622 -0.731 1.00 93.00 83 MET A N 1
ATOM 659 C CA . MET A 1 83 ? 3.220 8.690 -0.178 1.00 93.00 83 MET A CA 1
ATOM 660 C C . MET A 1 83 ? 2.084 9.436 0.515 1.00 93.00 83 MET A C 1
ATOM 662 O O . MET A 1 83 ? 2.183 9.868 1.661 1.00 93.00 83 MET A O 1
ATOM 666 N N . LEU A 1 84 ? 0.955 9.557 -0.175 1.00 94.25 84 LEU A N 1
ATOM 667 C CA . LEU A 1 84 ? -0.215 10.257 0.335 1.00 94.25 84 LEU A CA 1
ATOM 668 C C . LEU A 1 84 ? -1.273 9.273 0.828 1.00 94.25 84 LEU A C 1
ATOM 670 O O . LEU A 1 84 ? -1.523 8.234 0.216 1.00 94.25 84 LEU A O 1
ATOM 674 N N . LEU A 1 85 ? -1.962 9.652 1.901 1.00 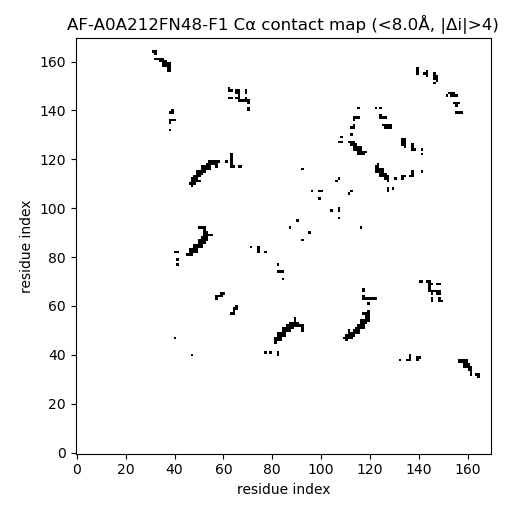95.81 85 LEU A N 1
ATOM 675 C CA . LEU A 1 85 ? -3.134 8.949 2.410 1.00 95.81 85 LEU A CA 1
ATOM 676 C C . LEU A 1 85 ? -4.360 9.853 2.304 1.00 95.81 85 LEU A C 1
ATOM 678 O O . LEU A 1 85 ? -4.344 10.993 2.762 1.00 95.81 85 LEU A O 1
ATOM 682 N N . THR A 1 86 ? -5.438 9.339 1.720 1.00 95.94 86 THR A N 1
ATOM 683 C CA . THR A 1 86 ? -6.744 10.004 1.689 1.00 95.94 86 THR A CA 1
ATOM 684 C C . THR A 1 86 ? -7.755 9.159 2.448 1.00 95.94 86 THR A C 1
ATOM 686 O O . THR A 1 86 ? -8.076 8.042 2.044 1.00 95.94 86 THR A O 1
ATOM 689 N N . ASP A 1 87 ? -8.268 9.703 3.547 1.00 95.69 87 ASP A N 1
ATOM 690 C CA . ASP A 1 87 ? -9.375 9.107 4.288 1.00 95.69 87 ASP A CA 1
ATOM 691 C C . ASP A 1 87 ? -10.702 9.565 3.676 1.00 95.69 87 ASP A C 1
ATOM 693 O O . ASP A 1 87 ? -11.011 10.757 3.661 1.00 95.69 87 ASP A O 1
ATOM 697 N N . ILE A 1 88 ? -11.477 8.618 3.151 1.00 94.94 88 ILE A N 1
ATOM 698 C CA . ILE A 1 88 ? -12.796 8.880 2.565 1.00 94.94 88 ILE A CA 1
ATOM 699 C C . ILE A 1 88 ? -13.939 8.627 3.563 1.00 94.94 88 ILE A C 1
ATOM 701 O O . ILE A 1 88 ? -15.115 8.629 3.190 1.00 94.94 88 ILE A O 1
ATOM 705 N N . GLY A 1 89 ? -13.611 8.401 4.837 1.00 93.44 89 GLY A N 1
ATOM 706 C CA . GLY A 1 89 ? -14.559 8.160 5.914 1.00 93.44 89 GLY A CA 1
ATOM 707 C C . GLY A 1 89 ? -15.396 6.914 5.650 1.00 93.44 89 GLY A C 1
ATOM 708 O O . GLY A 1 89 ? -14.875 5.854 5.319 1.00 93.44 89 GLY A O 1
ATOM 709 N N . ARG A 1 90 ? -16.720 7.044 5.765 1.00 93.00 90 ARG A N 1
ATOM 710 C CA . ARG A 1 90 ? -17.674 5.927 5.614 1.00 93.00 90 ARG A CA 1
ATOM 711 C C . ARG A 1 90 ? -18.140 5.687 4.179 1.00 93.00 90 ARG A C 1
ATOM 713 O O . ARG A 1 90 ? -19.135 4.997 3.957 1.00 93.00 90 ARG A O 1
ATOM 720 N N . LEU A 1 91 ? -17.473 6.295 3.201 1.00 93.25 91 LEU A N 1
ATOM 721 C CA . LEU A 1 91 ? -17.780 6.052 1.800 1.00 93.25 91 LEU A CA 1
ATOM 722 C C . LEU A 1 91 ? -17.396 4.620 1.408 1.00 93.25 91 LEU A C 1
ATOM 724 O O . LEU A 1 91 ? -16.373 4.077 1.826 1.00 93.25 91 LEU A O 1
ATOM 728 N N . ASP A 1 92 ? -18.232 4.018 0.565 1.00 93.19 92 ASP A N 1
ATOM 729 C CA . ASP A 1 92 ? -17.962 2.718 -0.038 1.00 93.19 92 ASP A CA 1
ATOM 730 C C . ASP A 1 92 ? -16.754 2.837 -0.975 1.00 93.19 92 ASP A C 1
ATOM 732 O O . ASP A 1 92 ? -16.806 3.520 -2.006 1.00 93.19 92 ASP A O 1
ATOM 736 N N . LEU A 1 93 ? -15.657 2.185 -0.589 1.00 93.75 93 LEU A N 1
ATOM 737 C CA . LEU A 1 93 ? -14.385 2.300 -1.287 1.00 93.75 93 LEU A CA 1
ATOM 738 C C . LEU A 1 93 ? -14.456 1.715 -2.702 1.00 93.75 93 LEU A C 1
ATOM 740 O O . LEU A 1 93 ? -13.880 2.286 -3.624 1.00 93.75 93 LEU A O 1
ATOM 744 N N . SER A 1 94 ? -15.221 0.638 -2.909 1.00 92.31 94 SER A N 1
ATOM 745 C CA . SER A 1 94 ? -15.417 0.045 -4.235 1.00 92.31 94 SER A CA 1
ATOM 746 C C . SER A 1 94 ? -16.114 1.023 -5.174 1.00 92.31 94 SER A C 1
ATOM 748 O O . SER A 1 94 ? -15.647 1.262 -6.287 1.00 92.31 94 SER A O 1
ATOM 750 N N . LYS A 1 95 ? -17.203 1.654 -4.720 1.00 94.69 95 LYS A N 1
ATOM 751 C CA . LYS A 1 95 ? -17.912 2.675 -5.508 1.00 94.69 95 LYS A CA 1
ATOM 752 C C . LYS A 1 95 ? -17.039 3.898 -5.763 1.00 94.69 95 LYS A C 1
ATOM 754 O O . LYS A 1 95 ? -17.134 4.493 -6.837 1.00 94.69 95 LYS A O 1
ATOM 759 N N . PHE A 1 96 ? -16.199 4.277 -4.801 1.00 94.62 96 PHE A N 1
ATOM 760 C CA . PHE A 1 96 ? -15.258 5.378 -4.969 1.00 94.62 96 PHE A CA 1
ATOM 761 C C . PHE A 1 96 ? -14.223 5.070 -6.057 1.00 94.62 96 PHE A C 1
ATOM 763 O O . PHE A 1 96 ? -14.058 5.876 -6.971 1.00 94.62 96 PHE A O 1
ATOM 770 N N . TYR A 1 97 ? -13.608 3.882 -6.033 1.00 93.50 97 TYR A N 1
ATOM 771 C CA . TYR A 1 97 ? -12.697 3.439 -7.091 1.00 93.50 97 TYR A CA 1
ATOM 772 C C . TYR A 1 97 ? -13.376 3.389 -8.461 1.00 93.50 97 TYR A C 1
ATOM 774 O O . TYR A 1 97 ? -12.799 3.868 -9.429 1.00 93.50 97 TYR A O 1
ATOM 782 N N . LEU A 1 98 ? -14.610 2.881 -8.559 1.00 93.69 98 LEU A N 1
ATOM 783 C CA . LEU A 1 98 ? -15.346 2.842 -9.830 1.00 93.69 98 LEU A CA 1
ATOM 784 C C . LEU A 1 98 ? -15.583 4.242 -10.413 1.00 93.69 98 LEU A C 1
ATOM 786 O O . LEU A 1 98 ? -15.414 4.444 -11.614 1.00 93.69 98 LEU A O 1
ATOM 790 N N . LYS A 1 99 ? -15.926 5.223 -9.572 1.00 95.19 99 LYS A N 1
ATOM 791 C CA . LYS A 1 99 ? -16.052 6.623 -10.006 1.00 95.19 99 LYS A CA 1
ATOM 792 C C . LYS A 1 99 ? -14.705 7.216 -10.411 1.00 95.19 99 LYS A C 1
ATOM 794 O O . LYS A 1 99 ? -14.629 7.920 -11.413 1.00 95.19 99 LYS A O 1
ATOM 799 N N . LEU A 1 100 ? -13.649 6.922 -9.655 1.00 93.19 100 LEU A N 1
ATOM 800 C CA . LEU A 1 100 ? -12.305 7.411 -9.946 1.00 93.19 100 LEU A CA 1
ATOM 801 C C . LEU A 1 100 ? -11.768 6.828 -11.261 1.00 93.19 100 LEU A C 1
ATOM 803 O O . LEU A 1 100 ? -11.189 7.562 -12.047 1.00 93.19 100 LEU A O 1
ATOM 807 N N . LEU A 1 101 ? -12.042 5.552 -11.542 1.00 93.12 101 LEU A N 1
ATOM 808 C CA . LEU A 1 101 ? -11.708 4.889 -12.806 1.00 93.12 101 LEU A CA 1
ATOM 809 C C . LEU A 1 101 ? -12.396 5.542 -14.010 1.00 93.12 101 LEU A C 1
ATOM 811 O O . LEU A 1 101 ? -11.785 5.654 -15.068 1.00 93.12 101 LEU A O 1
ATOM 815 N N . GLN A 1 102 ? -13.653 5.971 -13.856 1.00 95.12 102 GLN A N 1
ATOM 816 C CA . GLN A 1 102 ? -14.391 6.679 -14.910 1.00 95.12 102 GLN A CA 1
ATOM 817 C C . GLN A 1 102 ? -13.862 8.098 -15.144 1.00 95.12 102 GLN A C 1
ATOM 819 O O . GLN A 1 102 ? -13.901 8.581 -16.272 1.00 95.12 102 GLN A O 1
ATOM 824 N N . ALA A 1 103 ? -13.389 8.764 -14.090 1.00 96.12 103 ALA A N 1
ATOM 825 C CA . ALA A 1 103 ? -12.903 10.137 -14.164 1.00 96.12 103 ALA A CA 1
ATOM 826 C C . ALA A 1 103 ? -11.436 10.233 -14.618 1.00 96.12 103 ALA A C 1
ATOM 828 O O . ALA A 1 103 ? -11.098 11.117 -15.401 1.00 96.12 103 ALA A O 1
ATOM 829 N N . ASP A 1 104 ? -10.567 9.352 -14.115 1.00 94.81 104 ASP A N 1
ATOM 830 C CA . ASP A 1 104 ? -9.115 9.419 -14.302 1.00 94.81 104 ASP A CA 1
ATOM 831 C C . ASP A 1 104 ? -8.468 8.026 -14.168 1.00 94.81 104 ASP A C 1
ATOM 833 O O . ASP A 1 104 ? -7.885 7.648 -13.146 1.00 94.81 104 ASP A O 1
ATOM 837 N N . LEU A 1 105 ? -8.587 7.235 -15.235 1.00 92.75 105 LEU A N 1
ATOM 838 C CA . LEU A 1 105 ? -7.984 5.905 -15.324 1.00 92.75 105 LEU A CA 1
ATOM 839 C C . LEU A 1 105 ? -6.450 5.914 -15.128 1.00 92.75 105 LEU A C 1
ATOM 841 O O . LEU A 1 105 ? -5.961 5.049 -14.392 1.00 92.75 105 LEU A O 1
ATOM 845 N N . PRO A 1 106 ? -5.670 6.840 -15.735 1.00 92.19 106 PRO A N 1
ATOM 846 C CA . PRO A 1 106 ? -4.227 6.908 -15.509 1.00 92.19 106 PRO A CA 1
ATOM 847 C C . PRO A 1 106 ? -3.862 7.061 -14.034 1.00 92.19 106 PRO A C 1
ATOM 849 O O . PRO A 1 106 ? -2.982 6.350 -13.546 1.00 92.19 106 PRO A O 1
ATOM 852 N N . ARG A 1 107 ? -4.562 7.930 -13.301 1.00 91.44 107 ARG A N 1
ATOM 853 C CA . ARG A 1 107 ? -4.316 8.113 -11.870 1.00 91.44 107 ARG A CA 1
ATOM 854 C C . ARG A 1 107 ? -4.563 6.836 -11.076 1.00 91.44 107 ARG A C 1
ATOM 856 O O . ARG A 1 107 ? -3.723 6.470 -10.258 1.00 91.44 107 ARG A O 1
ATOM 863 N N . VAL A 1 108 ? -5.659 6.120 -11.340 1.00 91.94 108 VAL A N 1
ATOM 864 C CA . VAL A 1 108 ? -5.926 4.857 -10.632 1.00 91.94 108 VAL A CA 1
ATOM 865 C C . VAL A 1 108 ? -4.835 3.826 -10.901 1.00 91.94 108 VAL A C 1
ATOM 867 O O . VAL A 1 108 ? -4.395 3.140 -9.985 1.00 91.94 108 VAL A O 1
ATOM 870 N N . ARG A 1 109 ? -4.365 3.751 -12.148 1.00 91.19 109 ARG A N 1
ATOM 871 C CA . ARG A 1 109 ? -3.350 2.784 -12.572 1.00 91.19 109 ARG A CA 1
ATOM 872 C C . ARG A 1 109 ? -1.967 3.037 -11.972 1.00 91.19 109 ARG A C 1
ATOM 874 O O . ARG A 1 109 ? -1.255 2.073 -11.710 1.00 91.19 109 ARG A O 1
ATOM 881 N N . TYR A 1 110 ? -1.566 4.299 -11.829 1.00 91.12 110 TYR A N 1
ATOM 882 C CA . TYR A 1 110 ? -0.185 4.649 -11.478 1.00 91.12 110 TYR A CA 1
ATOM 883 C C . TYR A 1 110 ? -0.018 5.249 -10.082 1.00 91.12 110 TYR A C 1
ATOM 885 O O . TYR A 1 110 ? 1.080 5.176 -9.540 1.00 91.12 110 TYR A O 1
ATOM 893 N N . GLU A 1 111 ? -1.067 5.832 -9.496 1.00 94.12 111 GLU A N 1
ATOM 894 C CA . GLU A 1 111 ? -0.997 6.463 -8.173 1.00 94.12 111 GLU A CA 1
ATOM 895 C C . GLU A 1 111 ? -1.800 5.693 -7.113 1.00 94.12 111 GLU A C 1
ATOM 897 O O . GLU A 1 111 ? -1.352 5.580 -5.975 1.00 94.12 111 GLU A O 1
ATOM 902 N N . ASN A 1 112 ? -2.974 5.142 -7.440 1.00 94.38 112 ASN A N 1
ATOM 903 C CA . ASN A 1 112 ? -3.830 4.460 -6.459 1.00 94.38 112 ASN A CA 1
ATOM 904 C C . ASN A 1 112 ? -3.601 2.945 -6.409 1.00 94.38 112 ASN A C 1
ATOM 906 O O . ASN A 1 112 ? -4.484 2.151 -6.731 1.00 94.38 112 ASN A O 1
ATOM 910 N N . LEU A 1 113 ? -2.410 2.557 -5.965 1.00 94.31 113 LEU A N 1
ATOM 911 C CA . LEU A 1 113 ? -1.958 1.164 -5.990 1.00 94.31 113 LEU A CA 1
ATOM 912 C C 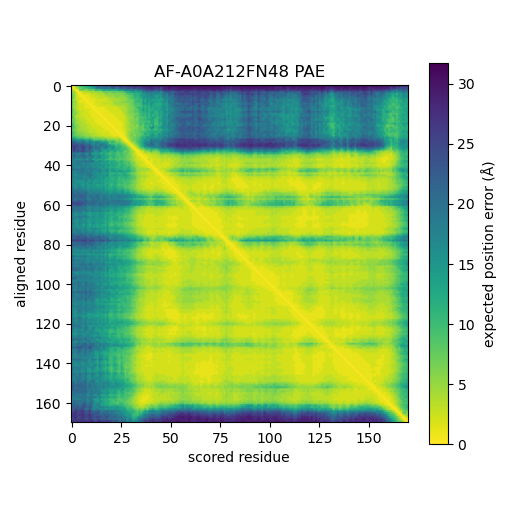. LEU A 1 113 ? -2.610 0.293 -4.915 1.00 94.31 113 LEU A C 1
ATOM 914 O O . LEU A 1 113 ? -2.881 -0.882 -5.148 1.00 94.31 113 LEU A O 1
ATOM 918 N N . VAL A 1 114 ? -2.867 0.862 -3.736 1.00 95.94 114 VAL A N 1
ATOM 919 C CA . VAL A 1 114 ? -3.410 0.135 -2.585 1.00 95.94 114 VAL A CA 1
ATOM 920 C C . VAL A 1 114 ? -4.453 0.963 -1.835 1.00 95.94 114 VAL A C 1
ATOM 922 O O . VAL A 1 114 ? -4.547 2.185 -1.984 1.00 95.94 114 VAL A O 1
ATOM 925 N N . GLY A 1 115 ? -5.244 0.290 -1.008 1.00 96.88 115 GLY A N 1
ATOM 926 C CA . GLY A 1 115 ? -6.228 0.901 -0.124 1.00 96.88 115 GLY A CA 1
ATOM 927 C C . GLY A 1 115 ? -6.621 -0.038 1.008 1.00 96.88 115 GLY A C 1
ATOM 928 O O . GLY A 1 115 ? -6.276 -1.217 0.995 1.00 96.88 115 GLY A O 1
ATOM 929 N N . ALA A 1 116 ? -7.361 0.465 1.990 1.00 97.88 116 ALA A N 1
ATOM 930 C CA . ALA A 1 116 ? -7.824 -0.353 3.105 1.00 97.88 116 ALA A CA 1
ATOM 931 C C . ALA A 1 116 ? -9.215 0.067 3.588 1.00 97.88 116 ALA A C 1
ATOM 933 O O . ALA A 1 116 ? -9.523 1.252 3.691 1.00 97.88 116 ALA A O 1
ATOM 934 N N . THR A 1 117 ? -10.051 -0.913 3.929 1.00 97.69 117 THR A N 1
ATOM 935 C CA . THR A 1 117 ? -11.314 -0.691 4.640 1.00 97.69 117 THR A CA 1
ATOM 936 C C . THR A 1 117 ? -11.267 -1.397 5.981 1.00 97.69 117 THR A C 1
ATOM 938 O O . THR A 1 117 ? -11.077 -2.611 6.035 1.00 97.69 117 THR A O 1
ATOM 941 N N . PHE A 1 118 ? -11.495 -0.653 7.058 1.00 97.50 118 PHE A N 1
ATOM 942 C CA . PHE A 1 118 ? -11.547 -1.190 8.415 1.00 97.50 118 PHE A CA 1
ATOM 943 C C . PHE A 1 118 ? -13.000 -1.246 8.875 1.00 97.50 118 PHE A C 1
ATOM 945 O O . PHE A 1 118 ? -13.645 -0.213 9.029 1.00 97.50 118 PHE A O 1
ATOM 952 N N . ALA A 1 119 ? -13.532 -2.448 9.064 1.00 95.75 119 ALA A N 1
ATOM 953 C CA . ALA A 1 119 ? -14.907 -2.707 9.478 1.00 95.75 119 ALA A CA 1
ATOM 954 C C . ALA A 1 119 ? -14.922 -3.612 10.724 1.00 95.75 119 ALA A C 1
ATOM 956 O O . ALA A 1 119 ? -13.910 -4.245 11.027 1.00 95.75 119 ALA A O 1
ATOM 957 N N . PRO A 1 120 ? -16.046 -3.716 11.454 1.00 94.88 120 PRO A N 1
ATOM 958 C CA . PRO A 1 120 ? -16.142 -4.643 12.581 1.00 94.88 120 PRO A CA 1
ATOM 959 C C . PRO A 1 120 ? -15.788 -6.074 12.155 1.00 94.88 120 PRO A C 1
ATOM 961 O O . PRO A 1 120 ? -16.373 -6.582 11.198 1.00 94.88 120 PRO A O 1
ATOM 964 N N . GLN A 1 121 ? -14.840 -6.711 12.851 1.00 92.81 121 GLN A N 1
ATOM 965 C CA . GLN A 1 121 ? -14.381 -8.087 12.600 1.00 92.81 121 GLN A 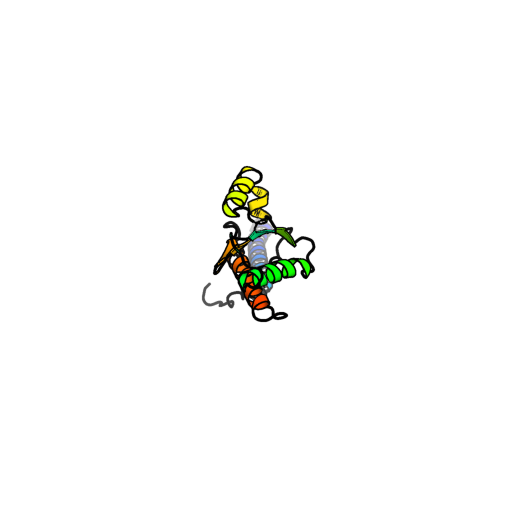CA 1
ATOM 966 C C . GLN A 1 121 ? -13.792 -8.329 11.203 1.00 92.81 121 GLN A C 1
ATOM 968 O O . GLN A 1 121 ? -13.639 -9.476 10.782 1.00 92.81 121 GLN A O 1
ATOM 973 N N . ARG A 1 122 ? -13.473 -7.269 10.447 1.00 94.56 122 ARG A N 1
ATOM 974 C CA . ARG A 1 122 ? -13.000 -7.398 9.067 1.00 94.56 122 ARG A CA 1
ATOM 975 C C . ARG A 1 122 ? -12.123 -6.228 8.648 1.00 94.56 122 ARG A C 1
ATOM 977 O O . ARG A 1 122 ? -12.566 -5.083 8.612 1.00 94.56 122 ARG A O 1
ATOM 984 N N . ILE A 1 123 ? -10.916 -6.543 8.194 1.00 96.69 123 ILE A N 1
ATOM 985 C CA . ILE A 1 123 ? -10.026 -5.603 7.513 1.00 96.69 123 ILE A CA 1
ATOM 986 C C . ILE A 1 123 ? -9.909 -6.061 6.062 1.00 96.69 123 ILE A C 1
ATOM 988 O O . ILE A 1 123 ? -9.520 -7.196 5.796 1.00 96.69 123 ILE A O 1
ATOM 992 N N . THR A 1 124 ? -10.273 -5.190 5.125 1.00 96.81 124 THR A N 1
ATOM 993 C CA . THR A 1 124 ? -10.158 -5.456 3.689 1.00 96.81 124 THR A CA 1
ATOM 994 C C . THR A 1 124 ? -8.983 -4.671 3.132 1.00 96.81 124 THR A C 1
ATOM 996 O O . THR A 1 124 ? -9.003 -3.442 3.157 1.00 96.81 124 THR A O 1
ATOM 999 N N . ALA A 1 125 ? -7.986 -5.379 2.608 1.00 97.00 125 ALA A N 1
ATOM 1000 C CA . ALA A 1 125 ? -6.870 -4.802 1.872 1.00 97.00 125 ALA A CA 1
ATOM 1001 C C . ALA A 1 125 ? -7.225 -4.749 0.377 1.00 97.00 125 ALA A C 1
ATOM 1003 O O . ALA A 1 125 ? -7.577 -5.764 -0.226 1.00 97.00 125 ALA A O 1
ATOM 1004 N N . TRP A 1 126 ? -7.180 -3.557 -0.208 1.00 96.62 126 TRP A N 1
ATOM 1005 C CA . TRP A 1 126 ? -7.490 -3.302 -1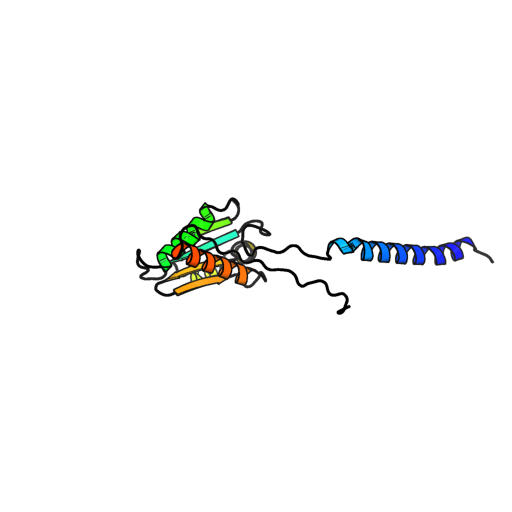.612 1.00 96.62 126 TRP A CA 1
ATOM 1006 C C . TRP A 1 126 ? -6.203 -3.087 -2.388 1.00 96.62 126 TRP A C 1
ATOM 1008 O O . TRP A 1 126 ? -5.253 -2.495 -1.872 1.00 96.62 126 TRP A O 1
ATOM 1018 N N . PHE A 1 127 ? -6.174 -3.546 -3.630 1.00 95.44 127 PHE A N 1
ATOM 1019 C CA . PHE A 1 127 ? -5.009 -3.421 -4.491 1.00 95.44 127 PHE A CA 1
ATOM 1020 C C . PHE A 1 127 ? -5.426 -3.196 -5.942 1.00 95.44 127 PHE A C 1
ATOM 1022 O O . PHE A 1 127 ? -6.503 -3.609 -6.378 1.00 95.44 127 PHE A O 1
ATOM 1029 N N . SER A 1 128 ? -4.546 -2.536 -6.679 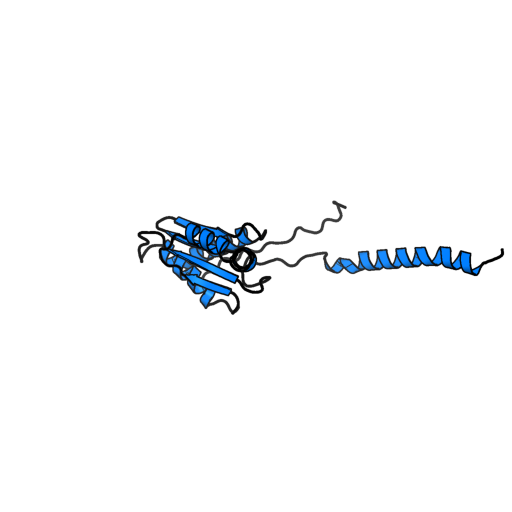1.00 91.75 128 SER A N 1
ATOM 1030 C CA . SER A 1 128 ? -4.596 -2.405 -8.127 1.00 91.75 128 SER A CA 1
ATOM 1031 C C . SER A 1 128 ? -4.158 -3.718 -8.776 1.00 91.75 128 SER A C 1
ATOM 1033 O O . SER A 1 128 ? -3.183 -4.341 -8.369 1.00 91.75 128 SER A O 1
ATOM 1035 N N . ASN A 1 129 ? -4.860 -4.143 -9.824 1.00 89.56 129 ASN A N 1
ATOM 1036 C CA . ASN A 1 129 ? -4.492 -5.332 -10.594 1.00 89.56 129 ASN A CA 1
ATOM 1037 C C . ASN A 1 129 ? -3.431 -5.054 -11.678 1.00 89.56 129 ASN A C 1
ATOM 1039 O O . ASN A 1 129 ? -3.172 -5.929 -12.502 1.00 89.56 129 ASN A O 1
ATOM 1043 N N . TYR A 1 130 ? -2.856 -3.848 -11.721 1.00 88.69 130 TYR A N 1
ATOM 1044 C CA . TYR A 1 130 ? -1.861 -3.472 -12.728 1.00 88.69 130 TYR A CA 1
ATOM 1045 C C . TYR A 1 130 ? -0.425 -3.795 -12.311 1.00 88.69 130 TYR A C 1
ATOM 1047 O O . TYR A 1 130 ? 0.365 -4.202 -13.164 1.00 88.69 130 TYR A O 1
ATOM 1055 N N . GLY A 1 131 ? -0.069 -3.598 -11.039 1.00 84.62 131 GLY A N 1
ATOM 1056 C CA . GLY A 1 131 ? 1.255 -3.922 -10.524 1.00 84.62 131 GLY A CA 1
ATOM 1057 C C . GLY A 1 131 ? 1.308 -5.342 -9.972 1.00 84.62 131 GLY A C 1
ATOM 1058 O O . GLY A 1 131 ? 0.458 -5.752 -9.183 1.00 84.62 131 GLY A O 1
ATOM 1059 N N . TYR A 1 132 ? 2.345 -6.099 -10.340 1.00 84.44 132 TYR A N 1
ATOM 1060 C CA . TYR A 1 132 ? 2.542 -7.464 -9.834 1.00 84.44 132 TYR A CA 1
ATOM 1061 C C . TYR A 1 132 ? 2.707 -7.519 -8.308 1.00 84.44 132 TYR A C 1
ATOM 1063 O O . TYR A 1 132 ? 2.324 -8.505 -7.682 1.00 84.44 132 TYR A O 1
ATOM 1071 N N . HIS A 1 133 ? 3.258 -6.462 -7.707 1.00 90.31 133 HIS A N 1
ATOM 1072 C CA . HIS A 1 133 ? 3.536 -6.400 -6.273 1.00 90.31 133 HIS A CA 1
ATOM 1073 C C . HIS A 1 133 ? 2.452 -5.675 -5.464 1.00 90.31 133 HIS A C 1
ATOM 1075 O O . HIS A 1 133 ? 2.466 -5.786 -4.241 1.00 90.31 133 HIS A O 1
ATOM 1081 N N . ASP A 1 134 ? 1.493 -5.000 -6.108 1.00 92.94 134 ASP A N 1
ATOM 1082 C CA . ASP A 1 134 ? 0.479 -4.170 -5.435 1.00 92.94 134 ASP A CA 1
ATOM 1083 C C . ASP A 1 134 ? -0.334 -4.988 -4.418 1.00 92.94 134 ASP A C 1
ATOM 1085 O O . ASP A 1 134 ? -0.598 -4.536 -3.304 1.00 92.94 134 ASP A O 1
ATOM 1089 N N . SER A 1 135 ? -0.679 -6.232 -4.768 1.00 94.69 135 SER A N 1
ATOM 1090 C CA . SER A 1 135 ? -1.393 -7.160 -3.878 1.00 94.69 135 SER A CA 1
ATOM 1091 C C . SER A 1 135 ? -0.585 -7.520 -2.628 1.00 94.69 135 SER A C 1
ATOM 1093 O O . SER A 1 135 ? -1.106 -7.486 -1.511 1.00 94.69 135 SER A O 1
ATOM 1095 N N . ALA A 1 136 ? 0.701 -7.824 -2.804 1.00 94.31 136 ALA A N 1
ATOM 1096 C CA . ALA A 1 136 ? 1.591 -8.210 -1.721 1.00 94.31 136 ALA A CA 1
ATOM 1097 C C . ALA A 1 136 ? 1.914 -7.015 -0.810 1.00 94.31 136 ALA A C 1
ATOM 1099 O O . ALA A 1 136 ? 1.906 -7.165 0.409 1.00 94.31 136 ALA A O 1
ATOM 1100 N N . ILE A 1 137 ? 2.115 -5.825 -1.387 1.00 95.50 137 ILE A N 1
ATOM 1101 C CA . ILE A 1 137 ? 2.302 -4.572 -0.642 1.00 95.50 137 ILE A CA 1
ATOM 1102 C C . ILE A 1 137 ? 1.039 -4.243 0.162 1.00 95.50 137 ILE A C 1
ATOM 1104 O O . ILE A 1 137 ? 1.124 -3.987 1.359 1.00 95.50 137 ILE A O 1
ATOM 1108 N N . SER A 1 138 ? -0.145 -4.315 -0.455 1.00 96.62 138 SER A N 1
ATOM 1109 C CA . SER A 1 138 ? -1.420 -4.054 0.228 1.00 96.62 138 SER A CA 1
ATOM 1110 C C . SER A 1 138 ? -1.605 -4.952 1.456 1.00 96.62 138 SER A C 1
ATOM 1112 O O . SER A 1 138 ? -1.913 -4.478 2.554 1.00 96.62 138 SER A O 1
ATOM 1114 N N . LEU A 1 139 ? -1.330 -6.250 1.301 1.00 96.00 139 LEU A N 1
ATOM 1115 C CA . LEU A 1 139 ? -1.410 -7.207 2.399 1.00 96.00 139 LEU A CA 1
ATOM 1116 C C . LEU A 1 139 ? -0.334 -6.963 3.467 1.00 96.00 139 LEU A C 1
ATOM 1118 O O . LEU A 1 139 ? -0.633 -7.034 4.659 1.00 96.00 139 LEU A O 1
ATOM 1122 N N . ALA A 1 140 ? 0.897 -6.643 3.059 1.00 96.12 140 ALA A N 1
ATOM 1123 C CA . ALA A 1 140 ? 1.984 -6.298 3.969 1.00 96.12 140 ALA A CA 1
ATOM 1124 C C . ALA A 1 140 ? 1.607 -5.113 4.870 1.00 96.12 140 ALA A C 1
ATOM 1126 O O . ALA A 1 140 ? 1.764 -5.183 6.090 1.00 96.12 140 ALA A O 1
ATOM 1127 N N . MET A 1 141 ? 1.027 -4.064 4.286 1.00 95.88 141 MET A N 1
ATOM 1128 C CA . MET A 1 141 ? 0.589 -2.873 5.013 1.00 95.88 141 MET A CA 1
ATOM 1129 C C . MET A 1 141 ? -0.577 -3.165 5.962 1.00 95.88 141 MET A C 1
ATOM 1131 O O . MET A 1 141 ? -0.560 -2.716 7.110 1.00 95.88 141 MET A O 1
ATOM 1135 N N . ALA A 1 142 ? -1.568 -3.950 5.528 1.00 96.94 142 ALA A N 1
ATOM 1136 C CA . ALA A 1 142 ? -2.673 -4.367 6.391 1.00 96.94 142 ALA A CA 1
ATOM 1137 C C . ALA A 1 142 ? -2.181 -5.207 7.585 1.00 96.94 142 ALA A C 1
ATOM 1139 O O . ALA A 1 142 ? -2.578 -4.958 8.724 1.00 96.94 142 ALA A O 1
ATOM 1140 N N . ASN A 1 143 ? -1.264 -6.148 7.352 1.00 97.00 143 ASN A N 1
ATOM 1141 C CA . ASN A 1 143 ? -0.675 -6.969 8.410 1.00 97.00 143 ASN A CA 1
ATOM 1142 C C . ASN A 1 143 ? 0.179 -6.140 9.379 1.00 97.00 143 ASN A C 1
ATOM 1144 O O . ASN A 1 143 ? 0.098 -6.340 10.590 1.00 97.00 143 ASN A O 1
ATOM 1148 N N . ASN A 1 144 ? 0.959 -5.182 8.871 1.00 96.38 144 ASN A N 1
ATOM 1149 C CA . ASN A 1 144 ? 1.726 -4.261 9.707 1.00 96.38 144 ASN A CA 1
ATOM 1150 C C . ASN A 1 144 ? 0.810 -3.399 10.593 1.00 96.38 144 ASN A C 1
ATOM 1152 O O . ASN A 1 144 ? 1.087 -3.205 11.773 1.00 96.38 144 ASN A O 1
ATOM 1156 N N . ALA A 1 145 ? -0.330 -2.949 10.066 1.00 96.50 145 ALA A N 1
ATOM 1157 C CA . ALA A 1 145 ? -1.322 -2.221 10.851 1.00 96.50 145 ALA A CA 1
ATOM 1158 C C . ALA A 1 145 ? -1.964 -3.076 11.956 1.00 96.50 145 ALA A C 1
ATOM 1160 O O . ALA A 1 145 ? -2.154 -2.594 13.073 1.00 96.50 145 ALA A O 1
ATOM 1161 N N . ILE A 1 146 ? -2.255 -4.351 11.678 1.00 96.44 146 ILE A N 1
ATOM 1162 C CA . ILE A 1 146 ? -2.716 -5.303 12.702 1.00 96.44 146 ILE A CA 1
ATOM 1163 C C . ILE A 1 146 ? -1.633 -5.499 13.771 1.00 96.44 146 ILE A C 1
ATOM 1165 O O . ILE A 1 146 ? -1.941 -5.454 14.961 1.00 96.44 146 ILE A O 1
ATOM 1169 N N . MET A 1 147 ? -0.367 -5.654 13.367 1.00 96.44 147 MET A N 1
ATOM 1170 C CA . MET A 1 147 ? 0.759 -5.755 14.298 1.00 96.44 147 MET A CA 1
ATOM 1171 C C . MET A 1 147 ? 0.844 -4.518 15.198 1.00 96.44 147 MET A C 1
ATOM 1173 O O . MET A 1 147 ? 0.909 -4.666 16.413 1.00 96.44 147 MET A O 1
ATOM 1177 N N . GLY A 1 148 ? 0.751 -3.310 14.637 1.00 95.00 148 GLY A N 1
ATOM 1178 C CA . GLY A 1 148 ? 0.753 -2.067 15.414 1.00 95.00 148 GLY A CA 1
ATOM 1179 C C . GLY A 1 148 ? -0.446 -1.925 16.360 1.00 95.00 148 GLY A C 1
ATOM 1180 O O . GLY A 1 148 ? -0.326 -1.308 17.417 1.00 95.00 148 GLY A O 1
ATOM 1181 N N . ALA A 1 149 ? -1.592 -2.528 16.028 1.00 95.25 149 ALA A N 1
ATOM 1182 C CA . ALA A 1 149 ? -2.768 -2.547 16.898 1.00 95.25 149 ALA A CA 1
ATOM 1183 C C . ALA A 1 149 ? -2.620 -3.497 18.096 1.00 95.25 149 ALA A C 1
ATOM 1185 O O . ALA A 1 149 ? -3.114 -3.193 19.184 1.00 95.25 149 ALA A O 1
ATOM 1186 N N . LEU A 1 150 ? -1.984 -4.653 17.880 1.00 95.44 150 LEU A N 1
ATOM 1187 C CA . LEU A 1 150 ? -1.790 -5.696 18.893 1.00 95.44 150 LEU A CA 1
ATOM 1188 C C . LEU A 1 150 ? -0.538 -5.460 19.745 1.00 95.44 150 LEU A C 1
ATOM 1190 O O . LEU A 1 150 ? -0.538 -5.768 20.934 1.00 95.44 150 LEU A O 1
ATOM 1194 N N . SER A 1 151 ? 0.509 -4.904 19.140 1.00 95.06 151 SER A N 1
ATOM 1195 C CA . SER A 1 151 ? 1.808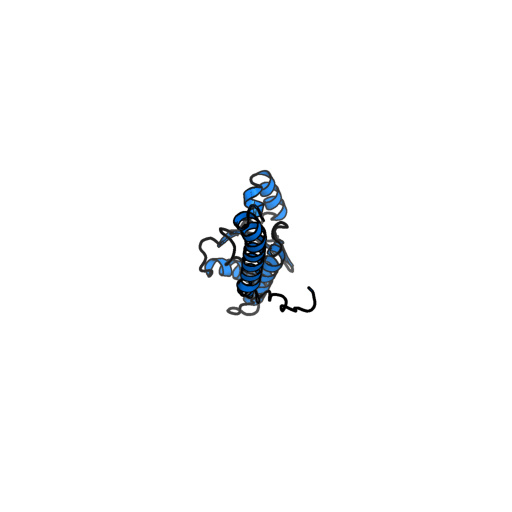 -4.625 19.746 1.00 95.06 151 SER A CA 1
ATOM 1196 C C . SER A 1 151 ? 2.283 -3.224 19.332 1.00 95.06 151 SER A C 1
ATOM 1198 O O . SER A 1 151 ? 3.069 -3.077 18.389 1.00 95.06 151 SER A O 1
ATOM 1200 N N . PRO A 1 152 ? 1.790 -2.162 20.003 1.00 91.00 152 PRO A N 1
ATOM 1201 C CA . PRO A 1 152 ? 2.171 -0.787 19.695 1.00 91.00 152 PRO A CA 1
ATOM 1202 C C . PRO A 1 152 ? 3.692 -0.589 19.711 1.00 91.00 152 PRO A C 1
ATOM 1204 O O . PRO A 1 152 ? 4.378 -1.035 20.627 1.00 91.00 152 PRO A O 1
ATOM 1207 N N . GLY A 1 153 ? 4.225 0.078 18.685 1.00 88.00 153 GLY A N 1
ATOM 1208 C CA . GLY A 1 153 ? 5.668 0.278 18.501 1.00 88.00 153 GLY A CA 1
ATOM 1209 C C . GLY A 1 153 ? 6.398 -0.878 17.805 1.00 88.00 153 GLY A C 1
ATOM 1210 O O . GLY A 1 153 ? 7.568 -0.732 17.462 1.00 88.00 153 GLY A O 1
ATOM 1211 N N . SER A 1 154 ? 5.727 -2.005 17.547 1.00 92.56 154 SER A N 1
ATOM 1212 C CA . SER A 1 154 ? 6.260 -3.068 16.685 1.00 92.56 154 SER A CA 1
ATOM 1213 C C . SER A 1 154 ? 5.936 -2.795 15.217 1.00 92.56 154 SER A C 1
ATOM 1215 O O . SER A 1 154 ? 4.903 -2.208 14.900 1.00 92.56 154 SER A O 1
ATOM 1217 N N . SER A 1 155 ? 6.803 -3.258 14.317 1.00 91.38 155 SER A N 1
ATOM 1218 C CA . SER A 1 155 ? 6.560 -3.229 12.873 1.00 91.38 155 SER A CA 1
ATOM 1219 C C . SER A 1 155 ? 6.783 -4.607 12.264 1.00 91.38 155 SER A C 1
ATOM 1221 O O . SER A 1 155 ? 7.591 -5.399 12.752 1.00 91.38 155 SER A O 1
ATOM 1223 N N . LEU A 1 156 ? 6.045 -4.892 11.198 1.00 93.12 156 LEU A N 1
ATOM 1224 C CA . LEU A 1 156 ? 6.170 -6.094 10.397 1.00 93.12 156 LEU A CA 1
ATOM 1225 C C . LEU A 1 156 ? 6.610 -5.697 8.988 1.00 93.12 156 LEU A C 1
ATOM 1227 O O . LEU A 1 156 ? 5.918 -4.945 8.303 1.00 93.12 156 LEU A O 1
ATOM 1231 N N . LYS A 1 157 ? 7.762 -6.218 8.566 1.00 92.75 157 LYS A N 1
ATOM 1232 C CA . LYS A 1 157 ? 8.346 -5.972 7.247 1.00 92.75 157 LYS A CA 1
ATOM 1233 C C . LYS A 1 157 ? 8.311 -7.244 6.419 1.00 92.75 157 LYS A C 1
ATOM 1235 O O . LYS A 1 157 ? 8.667 -8.313 6.909 1.00 92.75 157 LYS A O 1
ATOM 1240 N N . PHE A 1 158 ? 7.915 -7.113 5.161 1.00 92.12 158 PHE A N 1
ATOM 1241 C CA . PHE A 1 158 ? 7.896 -8.214 4.206 1.00 92.12 158 PHE A CA 1
ATOM 1242 C C . PHE A 1 158 ? 8.955 -7.955 3.146 1.00 92.12 158 PHE A C 1
ATOM 1244 O O . PHE A 1 158 ? 8.974 -6.887 2.540 1.00 92.12 158 PHE A O 1
ATOM 1251 N N . ILE A 1 159 ? 9.841 -8.925 2.934 1.00 92.69 159 ILE A N 1
ATOM 1252 C CA . ILE A 1 159 ? 10.964 -8.798 2.007 1.00 92.69 159 ILE A CA 1
ATOM 1253 C C . ILE A 1 159 ? 10.842 -9.900 0.960 1.00 92.69 159 ILE A C 1
ATOM 1255 O O . ILE A 1 159 ? 10.841 -11.087 1.287 1.00 92.69 159 ILE A O 1
ATOM 1259 N N . ASN A 1 160 ? 10.733 -9.503 -0.304 1.00 88.62 160 ASN A N 1
ATOM 1260 C CA . ASN A 1 160 ? 10.807 -10.408 -1.435 1.00 88.62 160 ASN A CA 1
ATOM 1261 C C . ASN A 1 160 ? 12.278 -10.648 -1.788 1.00 88.62 160 ASN A C 1
ATOM 1263 O O . ASN A 1 160 ? 12.969 -9.747 -2.271 1.00 88.62 160 ASN A O 1
ATOM 1267 N N . HIS A 1 161 ? 12.759 -11.861 -1.533 1.00 87.94 161 HIS A N 1
ATOM 1268 C CA . HIS A 1 161 ? 14.109 -12.269 -1.900 1.00 87.94 161 HIS A CA 1
ATOM 1269 C C . HIS A 1 161 ? 14.115 -12.834 -3.326 1.00 87.94 161 HIS A C 1
ATOM 1271 O O . HIS A 1 161 ? 13.256 -13.653 -3.660 1.00 87.94 161 HIS A O 1
ATOM 1277 N N . PRO A 1 162 ? 15.067 -12.425 -4.178 1.00 79.75 162 PRO A N 1
ATOM 1278 C CA . PRO A 1 162 ? 15.164 -12.968 -5.520 1.00 79.75 162 PRO A CA 1
ATOM 1279 C C . PRO A 1 162 ? 15.579 -14.433 -5.489 1.00 79.75 162 PRO A C 1
ATOM 1281 O O . PRO A 1 162 ? 16.251 -14.895 -4.564 1.00 79.75 162 PRO A O 1
ATOM 1284 N N . LEU A 1 163 ? 15.189 -15.159 -6.536 1.00 76.94 163 LEU A N 1
ATOM 1285 C CA . LEU A 1 163 ? 15.588 -16.548 -6.702 1.00 76.94 163 LEU A CA 1
ATOM 1286 C C . LEU A 1 163 ? 17.121 -16.646 -6.783 1.00 76.94 163 LEU A C 1
ATOM 1288 O O . LEU A 1 163 ? 17.751 -15.813 -7.445 1.00 76.94 163 LEU A O 1
ATOM 1292 N N . PRO A 1 164 ? 17.732 -17.652 -6.133 1.00 66.88 164 PRO A N 1
ATOM 1293 C CA . PRO A 1 164 ? 19.160 -17.886 -6.258 1.00 66.88 164 PRO A CA 1
ATOM 1294 C C . PRO A 1 164 ? 19.502 -18.183 -7.721 1.00 66.88 164 PRO A C 1
ATOM 1296 O O . PRO A 1 164 ? 18.832 -18.967 -8.390 1.00 66.88 164 PRO A O 1
ATOM 1299 N N . TYR A 1 165 ? 20.557 -17.546 -8.222 1.00 58.50 165 TYR A N 1
ATOM 1300 C CA . TYR A 1 165 ? 21.045 -17.763 -9.579 1.00 58.50 165 TYR A CA 1
ATOM 1301 C C . TYR A 1 165 ? 21.638 -19.176 -9.698 1.00 58.50 165 TYR A C 1
ATOM 1303 O O . TYR A 1 165 ? 22.772 -19.408 -9.279 1.00 58.50 165 TYR A O 1
ATOM 1311 N N . SER A 1 166 ? 20.886 -20.132 -10.251 1.00 56.28 166 SER A N 1
ATOM 1312 C CA . SER A 1 166 ? 21.412 -21.452 -10.616 1.00 56.28 166 SER A CA 1
ATOM 1313 C C . SER A 1 166 ? 21.744 -21.486 -12.107 1.00 56.28 166 SER A C 1
ATOM 1315 O O . SER A 1 166 ? 20.858 -21.333 -12.947 1.00 56.28 166 SER A O 1
ATOM 1317 N N . ILE A 1 167 ? 23.008 -21.745 -12.441 1.00 54.62 167 ILE A N 1
ATOM 1318 C CA . ILE A 1 167 ? 23.472 -21.937 -13.828 1.00 54.62 167 ILE A CA 1
ATOM 1319 C C . ILE A 1 167 ? 22.860 -23.207 -14.465 1.00 54.62 167 ILE A C 1
ATOM 1321 O O . ILE A 1 167 ? 22.871 -23.346 -15.680 1.00 54.62 167 ILE A O 1
ATOM 1325 N N . GLU A 1 168 ? 22.272 -24.104 -13.668 1.00 52.47 168 GLU A N 1
ATOM 1326 C CA . GLU A 1 168 ? 21.705 -25.393 -14.104 1.00 52.47 168 GLU A CA 1
ATOM 1327 C C . GLU A 1 168 ? 20.427 -25.292 -14.964 1.00 52.47 168 GLU A C 1
ATOM 1329 O O . GLU A 1 168 ? 20.002 -26.299 -15.516 1.00 52.47 168 GLU A O 1
ATOM 1334 N N . ASN A 1 169 ? 19.836 -24.100 -15.117 1.00 46.75 169 ASN A N 1
ATOM 1335 C CA . ASN A 1 169 ? 18.597 -23.880 -15.883 1.00 46.75 169 ASN A CA 1
ATOM 1336 C C . ASN A 1 169 ? 18.795 -23.026 -17.157 1.00 46.75 169 ASN A C 1
ATOM 1338 O O . ASN A 1 169 ? 17.858 -22.349 -17.587 1.00 46.75 169 ASN A O 1
ATOM 1342 N N . LEU A 1 170 ? 20.004 -23.018 -17.731 1.00 41.00 170 LEU A N 1
ATOM 1343 C CA . LEU A 1 170 ? 20.307 -22.405 -19.035 1.00 41.00 170 LEU A CA 1
ATOM 1344 C C . LEU A 1 170 ? 20.418 -23.454 -20.142 1.00 41.00 170 LEU A C 1
ATOM 1346 O O . LEU A 1 170 ? 21.136 -24.454 -19.929 1.00 41.00 170 LEU A O 1
#

pLDDT: mean 88.45, std 11.52, range [41.0, 97.88]

Radius of gyration: 25.38 Å; Cα contacts (8 Å, |Δi|>4): 227; chains: 1; bounding box: 66×38×77 Å

Secondary structure (DSSP, 8-state):
---HHHHHHHHHHHHHHHHHHHHHHHHGGGGSSPPPEE-SSSSS-S-EEEEEEE-TT--TTSHHHHHHHHHHHHHHH-S-TTEEEEE-TTS-HHHHHHHHHHH-HHHHHHT--EEEEEETTEEEEEE-SSSTTHHHHHHHHHHHHHHHHHSTT-----EEPPPP--GGG-

Mean predicted aligned error: 8.68 Å

Foldseek 3Di:
DPCPPVVVCVVVVVVVVVVVVVVVVVVVCVVQFDDKDWLAPLPDAPAAEEEEEEEPPDDCPDLLVQLSVLLVVCQVPDPDPRYHYDYPYHDDVVVVLVVCCVVPVPCCQRHHAWYWYRYVVDIDIGGDPNDPSSVVSSVQSSVQSSCCSVPPPDGGIDIHGDDRDDPVPD